Protein AF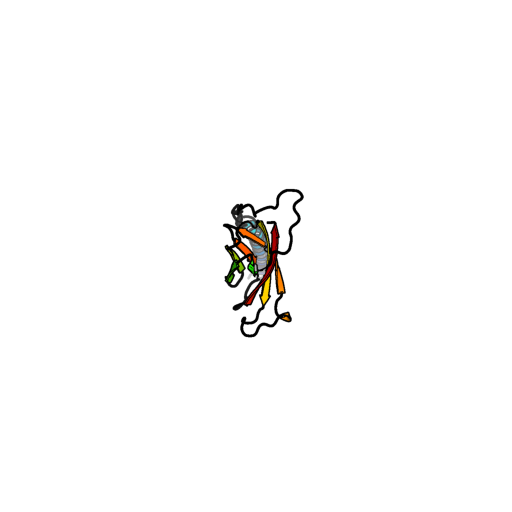-E3I605-F1 (afdb_monomer_lite)

Sequence (143 aa):
MSDSTSRKLAFLIAGLLVLGIWLKAQEQKKAHLAATPSAATISVSATQPQLAPGVKAVAIPVEKCALTLTNGGTYALAKPTACPGVTIASVKLGVSEKPCSESKESDFQSVSSSTYYKGEFGFFLGKSNPRRCLVVREILGAI

pLDDT: mean 74.61, std 18.99, range [38.81, 93.44]

Foldseek 3Di:
DDDPPVVVVVVVVVVVVVVVVVVVVVVVVVVVVPDPPPPVVPVLPPPQQDDDPPDFWDWDPCVQWDWDWDCPQQKIKTATPGNPPKRWPWWKKWKALDAPVPDDPVRTDIFIFPDDHPRIGMTGRHHGRPHIDIDTPTTITDD

Organism: Rhodomicrobium vannielii (strain ATCC 17100 / DSM 162 / LMG 4299 / NCIMB 10020 / ATH 3.1.1) (NCBI:txid648757)

Secondary structure (DSSP, 8-state):
--SSHHHHHHHHHHHHHHHHHHHHHHHHHHHTTS-------------PPPPPTTPPPEEEPGGG-EEEEEE-SSEEEEEEEE-TT-EEEEEEEEEESS-TTT--GGGEEEEE-SEEETTEEEEE--S---S-EEEEEEEEEE-

Structure (mmCIF, N/CA/C/O backbone):
data_AF-E3I605-F1
#
_entry.id   AF-E3I605-F1
#
loop_
_atom_site.group_PDB
_atom_site.id
_atom_site.type_symbol
_atom_site.label_atom_id
_atom_site.label_alt_id
_atom_site.label_comp_id
_atom_site.label_asym_id
_atom_site.label_entity_id
_atom_site.label_seq_id
_atom_site.pdbx_PDB_ins_code
_atom_site.Cartn_x
_atom_site.Cartn_y
_atom_site.Cartn_z
_atom_site.occupancy
_atom_site.B_iso_or_equiv
_atom_site.auth_seq_id
_atom_site.auth_comp_id
_atom_site.auth_asym_id
_atom_site.auth_atom_id
_atom_site.pdbx_PDB_model_num
ATOM 1 N N . MET A 1 1 ? 12.254 56.306 -66.293 1.00 41.72 1 MET A N 1
ATOM 2 C CA . MET A 1 1 ? 11.331 55.272 -65.776 1.00 41.72 1 MET A CA 1
ATOM 3 C C . MET A 1 1 ? 11.678 55.002 -64.317 1.00 41.72 1 MET A C 1
ATOM 5 O O . MET A 1 1 ? 12.853 54.949 -64.002 1.00 41.72 1 MET A O 1
ATOM 9 N N . SER A 1 2 ? 10.640 54.961 -63.476 1.00 50.00 2 SER A N 1
ATOM 10 C CA . SER A 1 2 ? 10.514 54.507 -62.078 1.00 50.00 2 SER A CA 1
ATOM 11 C C . SER A 1 2 ? 11.760 54.153 -61.253 1.00 50.00 2 SER A C 1
ATOM 13 O O . SER A 1 2 ? 12.268 53.051 -61.399 1.00 50.00 2 SER A O 1
ATOM 15 N N . ASP A 1 3 ? 12.121 54.981 -60.259 1.00 51.59 3 ASP A N 1
ATOM 16 C CA . ASP A 1 3 ? 13.058 54.548 -59.193 1.00 51.59 3 ASP A CA 1
ATOM 17 C C . ASP A 1 3 ? 12.689 54.986 -57.751 1.00 51.59 3 ASP A C 1
ATOM 19 O O . ASP A 1 3 ? 13.095 54.364 -56.775 1.00 51.59 3 ASP A O 1
ATOM 23 N N . SER A 1 4 ? 11.832 55.996 -57.554 1.00 53.22 4 SER A N 1
ATOM 24 C CA . SER A 1 4 ? 11.492 56.472 -56.192 1.00 53.22 4 SER A CA 1
ATOM 25 C C . SER A 1 4 ? 10.278 55.762 -55.563 1.00 53.22 4 SER A C 1
ATOM 27 O O . SER A 1 4 ? 10.220 55.542 -54.350 1.00 53.22 4 SER A O 1
ATOM 29 N N . THR A 1 5 ? 9.306 55.345 -56.380 1.00 52.28 5 THR A N 1
ATOM 30 C CA . THR A 1 5 ? 8.016 54.815 -55.899 1.00 52.28 5 THR A CA 1
ATOM 31 C C . THR A 1 5 ? 8.103 53.353 -55.444 1.00 52.28 5 THR A C 1
ATOM 33 O O . THR A 1 5 ? 7.447 52.967 -54.477 1.00 52.28 5 THR A O 1
ATOM 36 N N . SER A 1 6 ? 8.970 52.550 -56.070 1.00 52.31 6 SER A N 1
ATOM 37 C CA . SER A 1 6 ? 9.113 51.116 -55.768 1.00 52.31 6 SER A CA 1
ATOM 38 C C . SER A 1 6 ? 9.766 50.846 -54.410 1.00 52.31 6 SER A C 1
ATOM 40 O O . SER A 1 6 ? 9.400 49.889 -53.731 1.00 52.31 6 SER A O 1
ATOM 42 N N . ARG A 1 7 ? 10.688 51.711 -53.958 1.00 52.03 7 ARG A N 1
ATOM 43 C CA . ARG A 1 7 ? 11.333 51.555 -52.643 1.00 52.03 7 ARG A CA 1
ATOM 44 C C . ARG A 1 7 ? 10.367 51.844 -51.494 1.00 52.03 7 ARG A C 1
ATOM 46 O O . ARG A 1 7 ? 10.336 51.083 -50.535 1.00 52.03 7 ARG A O 1
ATOM 53 N N . LYS A 1 8 ? 9.524 52.879 -51.600 1.00 51.19 8 LYS A N 1
ATOM 54 C CA . LYS A 1 8 ? 8.541 53.218 -50.550 1.00 51.19 8 LYS A CA 1
ATOM 55 C C . LYS A 1 8 ? 7.450 52.154 -50.392 1.00 51.19 8 LYS A C 1
ATOM 57 O O . LYS A 1 8 ? 7.022 51.889 -49.271 1.00 51.19 8 LYS A O 1
ATOM 62 N N . LEU A 1 9 ? 7.050 51.508 -51.490 1.00 50.69 9 LEU A N 1
ATOM 63 C CA . LEU A 1 9 ? 6.067 50.425 -51.464 1.00 50.69 9 LEU A CA 1
ATOM 64 C C . LEU A 1 9 ? 6.620 49.169 -50.765 1.00 50.69 9 LEU A C 1
ATOM 66 O O . LEU A 1 9 ? 5.922 48.560 -49.960 1.00 50.69 9 LEU A O 1
ATOM 70 N N . ALA A 1 10 ? 7.895 48.834 -50.990 1.00 54.62 10 ALA A N 1
ATOM 71 C CA . ALA A 1 10 ? 8.545 47.693 -50.341 1.00 54.62 10 ALA A CA 1
ATOM 72 C C . ALA A 1 10 ? 8.648 47.853 -48.811 1.00 54.62 10 ALA A C 1
ATOM 74 O O . ALA A 1 10 ? 8.403 46.896 -48.077 1.00 54.62 10 ALA A O 1
ATOM 75 N N . PHE A 1 11 ? 8.933 49.064 -48.316 1.00 53.19 11 PHE A N 1
ATOM 76 C CA . PHE A 1 11 ? 8.969 49.335 -46.871 1.00 53.19 11 PHE A CA 1
ATOM 77 C C . PHE A 1 11 ? 7.579 49.287 -46.216 1.00 53.19 11 PHE A C 1
ATOM 79 O O . PHE A 1 11 ? 7.456 48.800 -45.093 1.00 53.19 11 PHE A O 1
ATOM 86 N N . LEU A 1 12 ? 6.525 49.721 -46.916 1.00 54.53 12 LEU A N 1
ATOM 87 C CA . LEU A 1 12 ? 5.145 49.616 -46.421 1.00 54.53 12 LEU A CA 1
ATOM 88 C C . LEU A 1 12 ? 4.664 48.158 -46.351 1.00 54.53 12 LEU A C 1
ATOM 90 O O . LEU A 1 12 ? 4.017 47.780 -45.376 1.00 54.53 12 LEU A O 1
ATOM 94 N N . ILE A 1 13 ? 5.031 47.323 -47.329 1.00 56.69 13 ILE A N 1
ATOM 95 C CA . ILE A 1 13 ? 4.693 45.889 -47.338 1.00 56.69 13 ILE A CA 1
ATOM 96 C C . ILE A 1 13 ? 5.463 45.139 -46.237 1.00 56.69 13 ILE A C 1
ATOM 98 O O . ILE A 1 13 ? 4.881 44.311 -45.534 1.00 56.69 13 ILE A O 1
ATOM 102 N N . ALA A 1 14 ? 6.741 45.469 -46.022 1.00 54.16 14 ALA A N 1
ATOM 103 C CA . ALA A 1 14 ? 7.534 44.894 -44.935 1.00 54.16 14 ALA A CA 1
ATOM 104 C C . ALA A 1 14 ? 6.992 45.286 -43.544 1.00 54.16 14 ALA A C 1
ATOM 106 O O . ALA A 1 14 ? 6.922 44.439 -42.655 1.00 54.16 14 ALA A O 1
ATOM 107 N N . GLY A 1 15 ? 6.536 46.533 -43.364 1.00 52.31 15 GLY A N 1
ATOM 108 C CA . GLY A 1 15 ? 5.900 46.983 -42.119 1.00 52.31 15 GLY A CA 1
ATOM 109 C C . GLY A 1 15 ? 4.563 46.288 -41.826 1.00 52.31 15 GLY A C 1
ATOM 110 O O . GLY A 1 15 ? 4.294 45.917 -40.683 1.00 52.31 15 GLY A O 1
ATOM 111 N N . LEU A 1 16 ? 3.752 46.038 -42.860 1.00 54.47 16 LEU A N 1
ATOM 112 C CA . LEU A 1 16 ? 2.479 45.314 -42.742 1.00 54.47 16 LEU A CA 1
ATOM 113 C C . LEU A 1 16 ? 2.668 43.825 -42.413 1.00 54.47 16 LEU A C 1
ATOM 115 O O . LEU A 1 16 ? 1.894 43.268 -41.632 1.00 54.47 16 LEU A O 1
ATOM 119 N N . LEU A 1 17 ? 3.722 43.192 -42.937 1.00 53.16 17 LEU A N 1
ATOM 120 C CA . LEU A 1 17 ? 4.060 41.804 -42.608 1.00 53.16 17 LEU A CA 1
ATOM 121 C C . LEU A 1 17 ? 4.486 41.647 -41.140 1.00 53.16 17 LEU A C 1
ATOM 123 O O . LEU A 1 17 ? 4.052 40.702 -40.485 1.00 53.16 17 LEU A O 1
ATOM 127 N N . VAL A 1 18 ? 5.256 42.588 -40.583 1.00 53.97 18 VAL A N 1
ATOM 128 C CA . VAL A 1 18 ? 5.689 42.523 -39.173 1.00 53.97 18 VAL A CA 1
ATOM 129 C C . VAL A 1 18 ? 4.519 42.743 -38.200 1.00 53.97 18 VAL A C 1
ATOM 131 O O . VAL A 1 18 ? 4.430 42.034 -37.194 1.00 53.97 18 VAL A O 1
ATOM 134 N N . LEU A 1 19 ? 3.572 43.640 -38.515 1.00 51.53 19 LEU A N 1
ATOM 135 C CA . LEU A 1 19 ? 2.359 43.824 -37.700 1.00 51.53 19 LEU A CA 1
ATOM 136 C C . LEU A 1 19 ? 1.424 42.600 -37.748 1.00 51.53 19 LEU A C 1
ATOM 138 O O . LEU A 1 19 ? 0.857 42.219 -36.722 1.00 51.53 19 LEU A O 1
ATOM 142 N N . GLY A 1 20 ? 1.286 41.949 -38.909 1.00 51.12 20 GLY A N 1
ATOM 143 C CA . GLY A 1 20 ? 0.437 40.762 -39.069 1.00 51.12 20 GLY A CA 1
ATOM 144 C C . GLY A 1 20 ? 0.917 39.543 -38.270 1.00 51.12 20 GLY A C 1
ATOM 145 O O . GLY A 1 20 ? 0.101 38.791 -37.731 1.00 51.12 20 GLY A O 1
ATOM 146 N N . ILE A 1 21 ? 2.237 39.370 -38.129 1.00 53.84 21 ILE A N 1
ATOM 147 C CA . ILE A 1 21 ? 2.829 38.271 -37.346 1.00 53.84 21 ILE A CA 1
ATOM 148 C C . ILE A 1 21 ? 2.621 38.504 -35.837 1.00 53.84 21 ILE A C 1
ATOM 150 O O . ILE A 1 21 ? 2.350 37.557 -35.096 1.00 53.84 21 ILE A O 1
ATOM 154 N N . TRP A 1 22 ? 2.663 39.761 -35.380 1.00 49.56 22 TRP A N 1
ATOM 155 C CA . TRP A 1 22 ? 2.395 40.106 -33.979 1.00 49.56 22 TRP A CA 1
ATOM 156 C C . TRP A 1 22 ? 0.918 39.942 -33.585 1.00 49.56 22 TRP A C 1
ATOM 158 O O . TRP A 1 22 ? 0.643 39.471 -32.478 1.00 49.56 22 TRP A O 1
ATOM 168 N N . LEU A 1 23 ? -0.037 40.242 -34.477 1.00 49.91 23 LEU A N 1
ATOM 169 C CA . LEU A 1 23 ? -1.462 40.012 -34.188 1.00 49.91 23 LEU A CA 1
ATOM 170 C C . LEU A 1 23 ? -1.821 38.518 -34.116 1.00 49.91 23 LEU A C 1
ATOM 172 O O . LEU A 1 23 ? -2.526 38.110 -33.191 1.00 49.91 23 LEU A O 1
ATOM 176 N N . LYS A 1 24 ? -1.278 37.672 -35.005 1.00 49.72 24 LYS A N 1
ATOM 177 C CA . LYS A 1 24 ? -1.509 36.214 -34.936 1.00 49.72 24 LYS A CA 1
ATOM 178 C C . LYS A 1 24 ? -0.936 35.569 -33.670 1.00 49.72 24 LYS A C 1
ATOM 180 O O . LYS A 1 24 ? -1.520 34.615 -33.157 1.00 49.72 24 LYS A O 1
ATOM 185 N N . ALA A 1 25 ? 0.164 36.096 -33.129 1.00 49.78 25 ALA A N 1
ATOM 186 C CA . ALA A 1 25 ? 0.742 35.606 -31.877 1.00 49.78 25 ALA A CA 1
ATOM 187 C C . ALA A 1 25 ? -0.115 35.954 -30.639 1.00 49.78 25 ALA A C 1
ATOM 189 O O . ALA A 1 25 ? -0.116 35.212 -29.654 1.00 49.78 25 ALA A O 1
ATOM 190 N N . GLN A 1 26 ? -0.872 37.056 -30.681 1.00 50.12 26 GLN A N 1
ATOM 191 C CA . GLN A 1 26 ? -1.780 37.459 -29.598 1.00 50.12 26 GLN A CA 1
ATOM 192 C C . GLN A 1 26 ? -3.100 36.669 -29.615 1.00 50.12 26 GLN A C 1
ATOM 194 O O . GLN A 1 26 ? -3.587 36.286 -28.549 1.00 50.12 26 GLN A O 1
ATOM 199 N N . GLU A 1 27 ? -3.645 36.331 -30.789 1.00 48.56 27 GLU A N 1
ATOM 200 C CA . GLU A 1 27 ? -4.848 35.485 -30.873 1.00 48.56 27 GLU A CA 1
ATOM 201 C C . GLU A 1 27 ? -4.590 34.038 -30.428 1.00 48.56 27 GLU A C 1
ATOM 203 O O . GLU A 1 27 ? -5.438 33.442 -29.760 1.00 48.56 27 GLU A O 1
ATOM 208 N N . GLN A 1 28 ? -3.394 33.489 -30.674 1.00 45.41 28 GLN A N 1
ATOM 209 C CA . GLN A 1 28 ? -3.038 32.170 -30.135 1.00 45.41 28 GLN A CA 1
ATOM 210 C C . GLN A 1 28 ? -2.859 32.166 -28.611 1.00 45.41 28 GLN A C 1
ATOM 212 O O . GLN A 1 28 ? -3.145 31.153 -27.972 1.00 45.41 28 GLN A O 1
ATOM 217 N N . LYS A 1 29 ? -2.473 33.294 -27.997 1.00 46.00 29 LYS A N 1
ATOM 218 C CA . LYS A 1 29 ? -2.459 33.416 -26.528 1.00 46.00 29 LYS A CA 1
ATOM 219 C C . LYS A 1 29 ? -3.860 33.538 -25.927 1.00 46.00 29 LYS A C 1
ATOM 221 O O . LYS A 1 29 ? -4.061 33.086 -24.803 1.00 46.00 29 LYS A O 1
ATOM 226 N N . LYS A 1 30 ? -4.837 34.084 -26.659 1.00 40.47 30 LYS A N 1
ATOM 227 C CA . LYS A 1 30 ? -6.234 34.167 -26.193 1.00 40.47 30 LYS A CA 1
ATOM 228 C C . LYS A 1 30 ? -7.020 32.865 -26.386 1.00 40.47 30 LYS A C 1
ATOM 230 O O . LYS A 1 30 ? -7.887 32.572 -25.570 1.00 40.47 30 LYS A O 1
ATOM 235 N N . ALA A 1 31 ? -6.672 32.043 -27.377 1.00 43.09 31 ALA A N 1
ATOM 236 C CA . ALA A 1 31 ? -7.267 30.714 -27.558 1.00 43.09 31 ALA A CA 1
ATOM 237 C C . ALA A 1 31 ? -6.759 29.663 -26.546 1.00 43.09 31 ALA A C 1
ATOM 239 O O . ALA A 1 31 ? -7.405 28.639 -26.350 1.00 43.09 31 ALA A O 1
ATOM 240 N N . HIS A 1 32 ? -5.644 29.922 -25.850 1.00 38.81 32 HIS A N 1
ATOM 241 C CA . HIS A 1 32 ? -5.126 29.033 -24.799 1.00 38.81 32 HIS A CA 1
ATOM 242 C C . HIS A 1 32 ? -5.751 29.263 -23.411 1.00 38.81 32 HIS A C 1
ATOM 244 O O . HIS A 1 32 ? -5.346 28.635 -22.437 1.00 38.81 32 HIS A O 1
ATOM 250 N N . LEU A 1 33 ? -6.747 30.150 -23.316 1.00 43.44 33 LEU A N 1
ATOM 251 C CA . LEU A 1 33 ? -7.560 30.357 -22.111 1.00 43.44 33 LEU A CA 1
ATOM 252 C C . LEU A 1 33 ? -8.971 29.761 -22.229 1.00 43.44 33 LEU A C 1
ATOM 254 O O . LEU A 1 33 ? -9.762 29.880 -21.300 1.00 43.44 33 LEU A O 1
ATOM 258 N N . ALA A 1 34 ? -9.280 29.080 -23.335 1.00 45.72 34 ALA A N 1
ATOM 259 C CA . ALA A 1 34 ? -10.577 28.451 -23.576 1.00 45.72 34 ALA A CA 1
ATOM 260 C C . ALA A 1 34 ? -10.419 26.964 -23.917 1.00 45.72 34 ALA A C 1
ATOM 262 O O . ALA A 1 34 ? -10.878 26.502 -24.952 1.00 45.72 34 ALA A O 1
ATOM 263 N N . ALA A 1 35 ? -9.703 26.245 -23.057 1.00 44.66 35 ALA A N 1
ATOM 264 C CA . ALA A 1 35 ? -9.833 24.811 -22.805 1.00 44.66 35 ALA A CA 1
ATOM 265 C C . ALA A 1 35 ? -8.685 24.408 -21.875 1.00 44.66 35 ALA A C 1
ATOM 267 O O . ALA A 1 35 ? -7.868 23.546 -22.193 1.00 44.66 35 ALA A O 1
ATOM 268 N N . THR A 1 36 ? -8.640 24.973 -20.663 1.00 39.97 36 THR A N 1
ATOM 269 C CA . THR A 1 36 ? -8.394 24.038 -19.568 1.00 39.97 36 THR A CA 1
ATOM 270 C C . THR A 1 36 ? -9.471 22.978 -19.767 1.00 39.97 36 THR A C 1
ATOM 272 O O . THR A 1 36 ? -10.651 23.349 -19.785 1.00 39.97 36 THR A O 1
ATOM 275 N N . PRO A 1 37 ? -9.147 21.687 -19.986 1.00 43.53 37 PRO A N 1
ATOM 276 C CA . PRO A 1 37 ? -10.126 20.699 -19.601 1.00 43.53 37 PRO A CA 1
ATOM 277 C C . PRO A 1 37 ? -10.469 21.132 -18.183 1.00 43.53 37 PRO A C 1
ATOM 279 O O . PRO A 1 37 ? -9.581 21.242 -17.332 1.00 43.53 37 PRO A O 1
ATOM 282 N N . SER A 1 38 ? -11.728 21.519 -17.959 1.00 40.41 38 SER A N 1
ATOM 283 C CA . SER A 1 38 ? -12.297 21.339 -16.645 1.00 40.41 38 SER A CA 1
ATOM 284 C C . SER A 1 38 ? -11.994 19.873 -16.425 1.00 40.41 38 SER A C 1
ATOM 286 O O . SER A 1 38 ? -12.592 19.014 -17.075 1.00 40.41 38 SER A O 1
ATOM 288 N N . ALA A 1 39 ? -10.885 19.603 -15.724 1.00 45.41 39 ALA A N 1
ATOM 289 C CA . ALA A 1 39 ? -10.609 18.302 -15.192 1.00 45.41 39 ALA A CA 1
ATOM 290 C C . ALA A 1 39 ? -11.892 18.109 -14.435 1.00 45.41 39 ALA A C 1
ATOM 292 O O . ALA A 1 39 ? -12.126 18.836 -13.469 1.00 45.41 39 ALA A O 1
ATOM 293 N N . ALA A 1 40 ? -12.801 17.317 -15.014 1.00 43.41 40 ALA A N 1
ATOM 294 C CA . ALA A 1 40 ? -14.002 16.934 -14.334 1.00 43.41 40 ALA A CA 1
ATOM 295 C C . ALA A 1 40 ? -13.424 16.481 -13.014 1.00 43.41 40 ALA A C 1
ATOM 297 O O . ALA A 1 40 ? -12.598 15.562 -12.994 1.00 43.41 40 ALA A O 1
ATOM 298 N N . THR A 1 41 ? -13.673 17.258 -11.962 1.00 44.97 41 THR A N 1
ATOM 299 C CA . THR A 1 41 ? -13.259 16.889 -10.630 1.00 44.97 41 THR A CA 1
ATOM 300 C C . THR A 1 41 ? -14.186 15.728 -10.383 1.00 44.97 41 THR A C 1
ATOM 302 O O . THR A 1 41 ? -15.300 15.906 -9.890 1.00 44.97 41 THR A O 1
ATOM 305 N N . ILE A 1 42 ? -13.801 14.558 -10.911 1.00 41.91 42 ILE A N 1
ATOM 306 C CA . ILE A 1 42 ? -14.449 13.297 -10.659 1.00 41.91 42 ILE A CA 1
ATOM 307 C C . ILE A 1 42 ? -14.411 13.313 -9.155 1.00 41.91 42 ILE A C 1
ATOM 309 O O . ILE A 1 42 ? -13.336 13.335 -8.555 1.00 41.91 42 ILE A O 1
ATOM 313 N N . SER A 1 43 ? -15.580 13.510 -8.562 1.00 42.84 43 SER A N 1
ATOM 314 C CA . SER A 1 43 ? -15.711 13.547 -7.127 1.00 42.84 43 SER A CA 1
ATOM 315 C C . SER A 1 43 ? -15.498 12.105 -6.718 1.00 42.84 43 SER A C 1
ATOM 317 O O . SER A 1 43 ? -16.431 11.315 -6.615 1.00 42.84 43 SER A O 1
ATOM 319 N N . VAL A 1 44 ? -14.225 11.734 -6.611 1.00 46.75 44 VAL A N 1
ATOM 320 C CA . VAL A 1 44 ? -13.751 10.470 -6.080 1.00 46.75 44 VAL A CA 1
ATOM 321 C C . VAL A 1 44 ? -13.935 10.599 -4.575 1.00 46.75 44 VAL A C 1
ATOM 323 O O . VAL A 1 44 ? -12.983 10.736 -3.819 1.00 46.75 44 VAL A O 1
ATOM 326 N N . SER A 1 45 ? -15.191 10.653 -4.140 1.00 46.06 45 SER A N 1
ATOM 327 C CA . SER A 1 45 ? -15.529 10.579 -2.731 1.00 46.06 45 SER A CA 1
ATOM 328 C C . SER A 1 45 ? -15.835 9.123 -2.430 1.00 46.06 45 SER A C 1
ATOM 330 O O . SER A 1 45 ? -16.980 8.676 -2.450 1.00 46.06 45 SER A O 1
ATOM 332 N N . ALA A 1 46 ? -14.774 8.348 -2.234 1.00 58.56 46 ALA A N 1
ATOM 333 C CA . ALA A 1 46 ? -14.859 7.212 -1.339 1.00 58.56 46 ALA A CA 1
ATOM 334 C C . ALA A 1 46 ? -14.252 7.702 -0.029 1.00 58.56 46 ALA A C 1
ATOM 336 O O . ALA A 1 46 ? -13.038 7.870 0.063 1.00 58.56 46 ALA A O 1
ATOM 337 N N . THR A 1 47 ? -15.095 8.008 0.956 1.00 67.69 47 THR A N 1
ATOM 338 C CA . THR A 1 47 ? -14.626 8.402 2.284 1.00 67.69 47 THR A CA 1
ATOM 339 C C . THR A 1 47 ? -13.706 7.309 2.808 1.00 67.69 47 THR A C 1
ATOM 341 O O . THR A 1 47 ? -14.121 6.162 2.983 1.00 67.69 47 THR A O 1
ATOM 344 N N . GLN A 1 48 ? -12.434 7.654 2.992 1.00 77.81 48 GLN A N 1
ATOM 345 C CA . GLN A 1 48 ? -11.476 6.766 3.628 1.00 77.81 48 GLN A CA 1
ATOM 346 C C . GLN A 1 48 ? -11.990 6.410 5.024 1.00 77.81 48 GLN A C 1
ATOM 348 O O . GLN A 1 48 ? -12.496 7.303 5.705 1.00 77.81 48 GLN A O 1
ATOM 353 N N . PRO A 1 49 ? -11.884 5.144 5.465 1.00 76.88 49 PRO A N 1
ATOM 354 C CA . PRO A 1 49 ? -12.216 4.777 6.828 1.00 76.88 49 PRO A CA 1
ATOM 355 C C . PRO A 1 49 ? -11.459 5.689 7.796 1.00 76.88 49 PRO A C 1
ATOM 357 O O . PRO A 1 49 ? -10.229 5.741 7.788 1.00 76.88 49 PRO A O 1
ATOM 360 N N . GLN A 1 50 ? -12.203 6.460 8.585 1.00 82.81 50 GLN A N 1
ATOM 361 C CA . GLN A 1 50 ? -11.639 7.331 9.607 1.00 82.81 50 GLN A CA 1
ATOM 362 C C . GLN A 1 50 ? -11.757 6.642 10.959 1.00 82.81 50 GLN A C 1
ATOM 364 O O . GLN A 1 50 ? -12.767 6.011 11.266 1.00 82.81 50 GLN A O 1
ATOM 369 N N . LEU A 1 51 ? -10.712 6.775 11.770 1.00 85.31 51 LEU A N 1
ATOM 370 C CA . LEU A 1 51 ? -10.757 6.343 13.159 1.00 85.31 51 LEU A CA 1
ATOM 371 C C . LEU A 1 51 ? -11.760 7.197 13.935 1.00 85.31 51 LEU A C 1
ATOM 373 O O . LEU A 1 51 ? -11.919 8.389 13.660 1.00 85.31 51 LEU A O 1
ATOM 377 N N . ALA A 1 52 ? -12.412 6.590 14.926 1.00 84.06 52 ALA A N 1
ATOM 378 C CA . ALA A 1 52 ? -13.275 7.329 15.834 1.00 84.06 52 ALA A CA 1
ATOM 379 C C . ALA A 1 52 ? -12.475 8.434 16.561 1.00 84.06 52 ALA A C 1
ATOM 381 O O . ALA A 1 52 ? -11.286 8.247 16.847 1.00 84.06 52 ALA A O 1
ATOM 382 N N . PRO A 1 53 ? -13.100 9.581 16.887 1.00 84.38 53 PRO A N 1
ATOM 383 C CA . PRO A 1 53 ? -12.432 10.653 17.618 1.00 84.38 53 PRO A CA 1
ATOM 384 C C . PRO A 1 53 ? -11.768 10.141 18.905 1.00 84.38 53 PRO A C 1
ATOM 386 O O . PRO A 1 53 ? -12.389 9.435 19.694 1.00 84.38 53 PRO A O 1
ATOM 389 N N . GLY A 1 54 ? -10.496 10.490 19.112 1.00 82.25 54 GLY A N 1
ATOM 390 C CA . GLY A 1 54 ? -9.715 10.073 20.284 1.00 82.25 54 GLY A CA 1
ATOM 391 C C . GLY A 1 54 ? -9.014 8.713 20.161 1.00 82.25 54 GLY A C 1
ATOM 392 O O . GLY A 1 54 ? -8.119 8.430 20.959 1.00 82.25 54 GLY A O 1
ATOM 393 N N . VAL A 1 55 ? -9.333 7.902 19.146 1.00 85.06 55 VAL A N 1
ATOM 394 C CA . VAL A 1 55 ? -8.616 6.650 18.864 1.00 85.06 55 VAL A CA 1
ATOM 395 C C . VAL A 1 55 ? -7.324 6.959 18.110 1.00 85.06 55 VAL A C 1
ATOM 397 O O . VAL A 1 55 ? -7.333 7.578 17.046 1.00 85.06 55 VAL A O 1
ATOM 400 N N . LYS A 1 56 ? -6.187 6.526 18.664 1.00 86.12 56 LYS A N 1
ATOM 401 C CA . LYS A 1 56 ? -4.878 6.671 18.016 1.00 86.12 56 LYS A CA 1
ATOM 402 C C . LYS A 1 56 ? -4.639 5.509 17.059 1.00 86.12 56 LYS A C 1
ATOM 404 O O . LYS A 1 56 ? -4.840 4.356 17.428 1.00 86.12 56 LYS A O 1
ATOM 409 N N . ALA A 1 57 ? -4.160 5.819 15.857 1.00 88.88 57 ALA A N 1
ATOM 410 C CA . ALA A 1 57 ? -3.675 4.799 14.941 1.00 88.88 57 ALA A CA 1
ATOM 411 C C . ALA A 1 57 ? -2.421 4.133 15.525 1.00 88.88 57 ALA A C 1
ATOM 413 O O . ALA A 1 57 ? -1.513 4.820 15.998 1.00 88.88 57 ALA A O 1
ATOM 414 N N . VAL A 1 58 ? -2.368 2.808 15.461 1.00 91.38 58 VAL A N 1
ATOM 415 C CA . VAL A 1 58 ? -1.214 1.995 15.847 1.00 91.38 58 VAL A CA 1
ATOM 416 C C . VAL A 1 58 ? -0.748 1.162 14.660 1.00 91.38 58 VAL A C 1
ATOM 418 O O . VAL A 1 58 ? -1.505 0.932 13.713 1.00 91.38 58 VAL A O 1
ATOM 421 N N . ALA A 1 59 ? 0.505 0.713 14.710 1.00 91.12 59 ALA A N 1
ATOM 422 C CA . ALA A 1 59 ? 1.024 -0.234 13.737 1.00 91.12 59 ALA A CA 1
ATOM 423 C C . ALA A 1 59 ? 0.249 -1.554 13.838 1.00 91.12 59 ALA A C 1
ATOM 425 O O . ALA A 1 59 ? 0.225 -2.202 14.887 1.00 91.12 59 ALA A O 1
ATOM 426 N N . ILE A 1 60 ? -0.395 -1.933 12.740 1.00 91.25 60 ILE A N 1
ATOM 427 C CA . ILE A 1 60 ? -1.068 -3.215 12.586 1.00 91.25 60 ILE A CA 1
ATOM 428 C C . ILE A 1 60 ? -0.042 -4.201 12.020 1.00 91.25 60 ILE A C 1
ATOM 430 O O . ILE A 1 60 ? 0.515 -3.938 10.950 1.00 91.25 60 ILE A O 1
ATOM 434 N N . PRO A 1 61 ? 0.217 -5.328 12.705 1.00 85.62 61 PRO A N 1
ATOM 435 C CA . PRO A 1 61 ? 1.091 -6.366 12.180 1.00 85.62 61 PRO A CA 1
ATOM 436 C C . PRO A 1 61 ? 0.587 -6.870 10.829 1.00 85.62 61 PRO A C 1
ATOM 438 O O . PRO A 1 61 ? -0.612 -7.104 10.653 1.00 85.62 61 PRO A O 1
ATOM 441 N N . VAL A 1 62 ? 1.500 -7.054 9.877 1.00 78.88 62 VAL A N 1
ATOM 442 C CA . VAL A 1 62 ? 1.153 -7.480 8.514 1.00 78.88 62 VAL A CA 1
ATOM 443 C C . VAL A 1 62 ? 0.522 -8.875 8.492 1.00 78.88 62 VAL A C 1
ATOM 445 O O . VAL A 1 62 ? -0.320 -9.142 7.642 1.00 78.88 62 VAL A O 1
ATOM 448 N N . GLU A 1 63 ? 0.814 -9.742 9.467 1.00 82.50 63 GLU A N 1
ATOM 449 C CA . GLU A 1 63 ? 0.132 -11.035 9.610 1.00 82.50 63 GLU A CA 1
ATOM 450 C C . GLU A 1 63 ? -1.357 -10.921 9.987 1.00 82.50 63 GLU A C 1
ATOM 452 O O . GLU A 1 63 ? -2.120 -11.854 9.743 1.00 82.50 63 GLU A O 1
ATOM 457 N N . LYS A 1 64 ? -1.796 -9.785 10.551 1.00 83.06 64 LYS A N 1
ATOM 458 C CA . LYS A 1 64 ? -3.211 -9.532 10.884 1.00 83.06 64 LYS A CA 1
ATOM 459 C C . LYS A 1 64 ? -3.999 -8.912 9.731 1.00 83.06 64 LYS A C 1
ATOM 461 O O . LYS A 1 64 ? -5.227 -8.867 9.799 1.00 83.06 64 LYS A O 1
ATOM 466 N N . CYS A 1 65 ? -3.306 -8.412 8.710 1.00 88.94 65 CYS A N 1
ATOM 467 C CA . CYS A 1 65 ? -3.908 -7.704 7.591 1.00 88.94 65 CYS A CA 1
ATOM 468 C C . CYS A 1 65 ? -3.258 -8.117 6.264 1.00 88.94 65 CYS A C 1
ATOM 470 O O . CYS A 1 65 ? -2.157 -7.679 5.934 1.00 88.94 65 CYS A O 1
ATOM 472 N N . ALA A 1 66 ? -3.966 -8.902 5.457 1.00 89.25 66 ALA A N 1
ATOM 473 C CA . ALA A 1 66 ? -3.536 -9.222 4.104 1.00 89.25 66 ALA A CA 1
ATOM 474 C C . ALA A 1 66 ? -3.951 -8.110 3.129 1.00 89.25 66 ALA A C 1
ATOM 476 O O . ALA A 1 66 ? -5.125 -7.728 3.055 1.00 89.25 66 ALA A O 1
ATOM 477 N N . LEU A 1 67 ? -2.981 -7.615 2.358 1.00 91.25 67 LEU A N 1
ATOM 478 C CA . LEU A 1 67 ? -3.175 -6.649 1.280 1.00 91.25 67 LEU A CA 1
ATOM 479 C C . LEU A 1 67 ? -2.738 -7.281 -0.047 1.00 91.25 67 LEU A C 1
ATOM 481 O O . LEU A 1 67 ? -1.615 -7.769 -0.169 1.00 91.25 67 LEU A O 1
ATOM 485 N N . THR A 1 68 ? -3.588 -7.225 -1.067 1.00 93.44 68 THR A N 1
ATOM 486 C CA . THR A 1 68 ? -3.185 -7.511 -2.447 1.00 93.44 68 THR A CA 1
ATOM 487 C C . THR A 1 68 ? -2.627 -6.243 -3.076 1.00 93.44 68 THR A C 1
ATOM 489 O O . THR A 1 68 ? -3.293 -5.207 -3.094 1.00 93.44 68 THR A O 1
ATOM 492 N N . LEU A 1 69 ? -1.407 -6.332 -3.607 1.00 92.69 69 LEU A N 1
ATOM 493 C CA . LEU A 1 69 ? -0.733 -5.227 -4.281 1.00 92.69 69 LEU A CA 1
ATOM 494 C C . LEU A 1 69 ? -0.846 -5.387 -5.797 1.00 92.69 69 LEU A C 1
ATOM 496 O O . LEU A 1 69 ? -0.481 -6.424 -6.347 1.00 92.69 69 LEU A O 1
ATOM 500 N N . THR A 1 70 ? -1.320 -4.346 -6.474 1.00 90.94 70 THR A N 1
ATOM 501 C CA . THR A 1 70 ? -1.377 -4.273 -7.939 1.00 90.94 70 THR A CA 1
ATOM 502 C C . THR A 1 70 ? -0.443 -3.173 -8.422 1.00 90.94 70 THR A C 1
ATOM 504 O O . THR A 1 70 ? -0.513 -2.048 -7.931 1.00 90.94 70 THR A O 1
ATOM 507 N N . ASN A 1 71 ? 0.420 -3.478 -9.394 1.00 88.44 71 ASN A N 1
ATOM 508 C CA . ASN A 1 71 ? 1.307 -2.503 -10.027 1.00 88.44 71 ASN A CA 1
ATOM 509 C C . ASN A 1 71 ? 0.753 -2.115 -11.409 1.00 88.44 71 ASN A C 1
ATOM 511 O O . ASN A 1 71 ? 0.715 -2.942 -12.317 1.00 88.44 71 ASN A O 1
ATOM 515 N N . GLY A 1 72 ? 0.334 -0.858 -11.559 1.00 85.12 72 GLY A N 1
ATOM 516 C CA . GLY A 1 72 ? -0.173 -0.272 -12.804 1.00 85.12 72 GLY A CA 1
ATOM 517 C C . GLY A 1 72 ? 0.885 0.491 -13.612 1.00 85.12 72 GLY A C 1
ATOM 518 O O . GLY A 1 72 ? 0.542 1.283 -14.488 1.00 85.12 72 GLY A O 1
ATOM 519 N N . GLY A 1 73 ? 2.170 0.318 -13.297 1.00 84.62 73 GLY A N 1
ATOM 520 C CA . GLY A 1 73 ? 3.292 1.048 -13.884 1.00 84.62 73 GLY A CA 1
ATOM 521 C C . GLY A 1 73 ? 3.508 2.397 -13.202 1.00 84.62 73 GLY A C 1
ATOM 522 O O . GLY A 1 73 ? 4.434 2.553 -12.411 1.00 84.62 73 GLY A O 1
ATOM 523 N N . THR A 1 74 ? 2.651 3.380 -13.482 1.00 86.50 74 THR A N 1
ATOM 524 C CA . THR A 1 74 ? 2.769 4.736 -12.904 1.00 86.50 74 THR A CA 1
ATOM 525 C C . THR A 1 74 ? 2.078 4.895 -11.552 1.00 86.50 74 THR A C 1
ATOM 527 O O . THR A 1 74 ? 2.258 5.905 -10.868 1.00 86.50 74 THR A O 1
ATOM 530 N N . TYR A 1 75 ? 1.295 3.896 -11.156 1.00 87.88 75 TYR A N 1
ATOM 531 C CA . TYR A 1 75 ? 0.588 3.838 -9.888 1.00 87.88 75 TYR A CA 1
ATOM 532 C C . TYR A 1 75 ? 0.641 2.425 -9.304 1.00 87.88 75 TYR A C 1
ATOM 534 O O . TYR A 1 75 ? 0.871 1.447 -10.020 1.00 87.88 75 TYR A O 1
ATOM 542 N N . ALA A 1 76 ? 0.390 2.323 -8.005 1.00 90.94 76 ALA A N 1
ATOM 543 C CA . ALA A 1 76 ? 0.112 1.069 -7.324 1.00 90.94 76 ALA A CA 1
ATOM 544 C C . ALA A 1 76 ? -1.207 1.157 -6.561 1.00 90.94 76 ALA A C 1
ATOM 546 O O . ALA A 1 76 ? -1.620 2.237 -6.137 1.00 90.94 76 ALA A O 1
ATOM 547 N N . LEU A 1 77 ? -1.849 0.008 -6.384 1.00 92.56 77 LEU A N 1
ATOM 548 C CA . LEU A 1 77 ? -3.059 -0.146 -5.586 1.00 92.56 77 LEU A CA 1
ATOM 549 C C . LEU A 1 77 ? -2.787 -1.184 -4.501 1.00 92.56 77 LEU A C 1
ATOM 551 O O . LEU A 1 77 ? -2.258 -2.256 -4.797 1.00 92.56 77 LEU A O 1
ATOM 555 N N . ALA A 1 78 ? -3.147 -0.872 -3.262 1.00 93.38 78 ALA A N 1
ATOM 556 C CA . ALA A 1 78 ? -3.176 -1.827 -2.165 1.00 93.38 78 ALA A CA 1
ATOM 557 C C . ALA A 1 78 ? -4.627 -2.053 -1.743 1.00 93.38 78 ALA A C 1
ATOM 559 O O . ALA A 1 78 ? -5.289 -1.140 -1.243 1.00 93.38 78 ALA A O 1
ATOM 560 N N . LYS A 1 79 ? -5.115 -3.274 -1.951 1.00 93.00 79 LYS A N 1
ATOM 561 C CA . LYS A 1 79 ? -6.472 -3.684 -1.600 1.00 93.00 79 LYS A CA 1
ATOM 562 C C . LYS A 1 79 ? -6.443 -4.600 -0.379 1.00 93.00 79 LYS A C 1
ATOM 564 O O . LYS A 1 79 ? -5.853 -5.676 -0.473 1.00 93.00 79 LYS A O 1
ATOM 569 N N . PRO A 1 80 ? -7.090 -4.241 0.737 1.00 90.31 80 PRO A N 1
ATOM 570 C CA . PRO A 1 80 ? -7.281 -5.157 1.852 1.00 90.31 80 PRO A CA 1
ATOM 571 C C . PRO A 1 80 ? -8.126 -6.354 1.423 1.00 90.31 80 PRO A C 1
ATOM 573 O O . PRO A 1 80 ? -9.230 -6.188 0.906 1.00 90.31 80 PRO A O 1
ATOM 576 N N . THR A 1 81 ? -7.601 -7.560 1.622 1.00 89.31 81 THR A N 1
ATOM 577 C CA . THR A 1 81 ? -8.297 -8.819 1.318 1.00 89.31 81 THR A CA 1
ATOM 578 C C . THR A 1 81 ? -8.701 -9.578 2.572 1.00 89.31 81 THR A C 1
ATOM 580 O O . THR A 1 81 ? -9.743 -10.228 2.566 1.00 89.31 81 THR A O 1
ATOM 583 N N . ALA A 1 82 ? -7.940 -9.453 3.661 1.00 86.06 82 ALA A N 1
ATOM 584 C CA . ALA A 1 82 ? -8.308 -9.998 4.964 1.00 86.06 82 ALA A CA 1
ATOM 585 C C . ALA A 1 82 ? -7.790 -9.091 6.083 1.00 86.06 82 ALA A C 1
ATOM 587 O O . ALA A 1 82 ? -6.603 -9.104 6.378 1.00 86.06 82 ALA A O 1
ATOM 588 N N . CYS A 1 83 ? -8.683 -8.307 6.688 1.00 87.88 83 CYS A N 1
ATOM 589 C CA . CYS A 1 83 ? -8.386 -7.369 7.778 1.00 87.88 83 CYS A CA 1
ATOM 590 C C . CYS A 1 83 ? -9.576 -7.273 8.759 1.00 87.88 83 CYS A C 1
ATOM 592 O O . CYS A 1 83 ? -10.158 -6.198 8.926 1.00 87.88 83 CYS A O 1
ATOM 594 N N . PRO A 1 84 ? -10.041 -8.398 9.333 1.00 83.88 84 PRO A N 1
ATOM 595 C CA . PRO A 1 84 ? -11.269 -8.421 10.121 1.00 83.88 84 PRO A CA 1
ATOM 596 C C . PRO A 1 84 ? -11.122 -7.599 11.405 1.00 83.88 84 PRO A C 1
ATOM 598 O O . PRO A 1 84 ? -10.143 -7.739 12.133 1.00 83.88 84 PRO A O 1
ATOM 601 N N . GLY A 1 85 ? -12.113 -6.748 11.680 1.00 84.50 85 GLY A N 1
ATOM 602 C CA . GLY A 1 85 ? -12.138 -5.916 12.885 1.00 84.50 85 GLY A CA 1
ATOM 603 C C . GLY A 1 85 ? -11.063 -4.830 12.928 1.00 84.50 85 GLY A C 1
ATOM 604 O O . GLY A 1 85 ? -10.865 -4.252 13.980 1.00 84.50 85 GLY A O 1
ATOM 605 N N . VAL A 1 86 ? -10.366 -4.549 11.820 1.00 88.75 86 VAL A N 1
ATOM 606 C CA . VAL A 1 86 ? -9.359 -3.483 11.752 1.00 88.75 86 VAL A CA 1
ATOM 607 C C . VAL A 1 86 ? -9.851 -2.367 10.845 1.00 88.75 86 VAL A C 1
ATOM 609 O O . VAL A 1 86 ? -10.107 -2.571 9.658 1.00 88.75 86 VAL A O 1
ATOM 612 N N . THR A 1 87 ? -9.903 -1.153 11.382 1.00 90.00 87 THR A N 1
ATOM 613 C CA . THR A 1 87 ? -10.068 0.059 10.579 1.00 90.00 87 THR A CA 1
ATOM 614 C C . THR A 1 87 ? -8.694 0.550 10.146 1.00 90.00 87 THR A C 1
ATOM 616 O O . THR A 1 87 ? -7.924 1.064 10.958 1.00 90.00 87 THR A O 1
ATOM 619 N N . ILE A 1 88 ? -8.369 0.385 8.862 1.00 90.44 88 ILE A N 1
ATOM 620 C CA . ILE A 1 88 ? -7.096 0.853 8.306 1.00 90.44 88 ILE A CA 1
ATOM 621 C C . ILE A 1 88 ? -7.167 2.3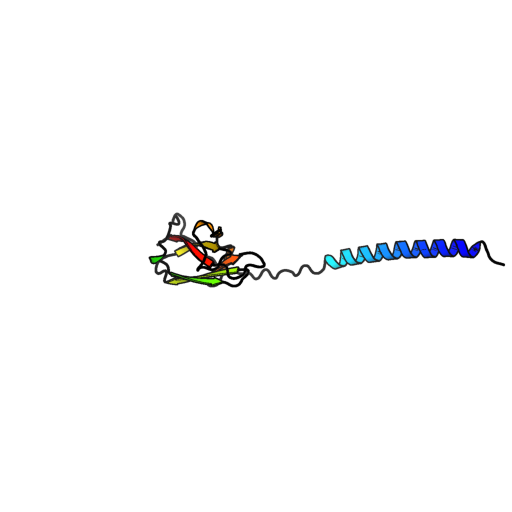64 8.096 1.00 90.44 88 ILE A C 1
ATOM 623 O O . ILE A 1 88 ? -7.938 2.855 7.273 1.00 90.44 88 ILE A O 1
ATOM 627 N N . ALA A 1 89 ? -6.319 3.089 8.817 1.00 89.62 89 ALA A N 1
ATOM 628 C CA . ALA A 1 89 ? -6.183 4.532 8.720 1.00 89.62 89 ALA A CA 1
ATOM 629 C C . ALA A 1 89 ? -5.210 4.945 7.612 1.00 89.62 89 ALA A C 1
ATOM 631 O O . ALA A 1 89 ? -5.431 5.966 6.977 1.00 89.62 89 ALA A O 1
ATOM 632 N N . SER A 1 90 ? -4.132 4.196 7.366 1.00 90.00 90 SER A N 1
ATOM 633 C CA . SER A 1 90 ? -3.235 4.435 6.227 1.00 90.00 90 SER A CA 1
ATOM 634 C C . SER A 1 90 ? -2.350 3.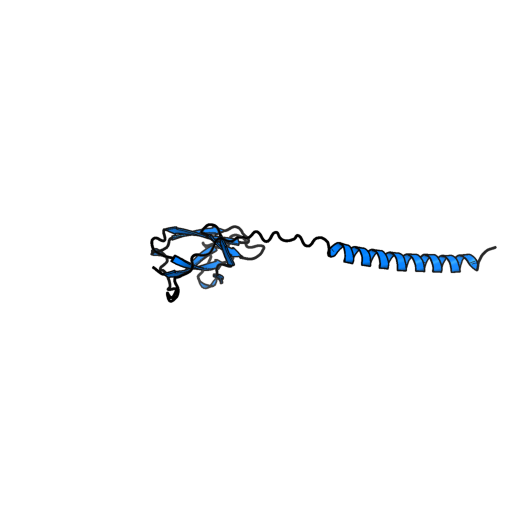224 5.940 1.00 90.00 90 SER A C 1
ATOM 636 O O . SER A 1 90 ? -2.160 2.360 6.797 1.00 90.00 90 SER A O 1
ATOM 638 N N . VAL A 1 91 ? -1.782 3.185 4.736 1.00 92.38 91 VAL A N 1
ATOM 639 C CA . VAL A 1 91 ? -0.801 2.180 4.318 1.00 92.38 91 VAL A CA 1
ATOM 640 C C . VAL A 1 91 ? 0.421 2.898 3.755 1.00 92.38 91 VAL A C 1
ATOM 642 O O . VAL A 1 91 ? 0.282 3.849 2.977 1.00 92.38 91 VAL A O 1
ATOM 645 N N . LYS A 1 92 ? 1.614 2.427 4.121 1.00 92.94 92 LYS A N 1
ATOM 646 C CA . LYS A 1 92 ? 2.872 2.790 3.463 1.00 92.94 92 LYS A CA 1
ATOM 647 C C . LYS A 1 92 ? 3.391 1.607 2.666 1.00 92.94 92 LYS A C 1
ATOM 649 O O . LYS A 1 92 ? 3.538 0.500 3.193 1.00 92.94 92 LYS A O 1
ATOM 654 N N . LEU A 1 93 ? 3.711 1.862 1.406 1.00 92.19 93 LEU A N 1
ATOM 655 C CA . LEU A 1 93 ? 4.370 0.898 0.539 1.00 92.19 93 LEU A CA 1
ATOM 656 C C . LEU A 1 93 ? 5.850 1.228 0.421 1.00 92.19 93 LEU A C 1
ATOM 658 O O . LEU A 1 93 ? 6.227 2.386 0.278 1.00 92.19 93 LEU A O 1
ATOM 662 N N . GLY A 1 94 ? 6.680 0.196 0.449 1.00 92.19 94 GLY A N 1
ATOM 663 C CA . GLY A 1 94 ? 8.039 0.255 -0.056 1.00 92.19 94 GLY A CA 1
ATOM 664 C C . GLY A 1 94 ? 8.007 -0.018 -1.551 1.00 92.19 94 GLY A C 1
ATOM 665 O O . GLY A 1 94 ? 7.409 -1.001 -1.989 1.00 92.19 94 GLY A O 1
ATOM 666 N N . VAL A 1 95 ? 8.657 0.840 -2.328 1.00 91.44 95 VAL A N 1
ATOM 667 C CA . VAL A 1 95 ? 8.730 0.735 -3.785 1.00 91.44 95 VAL A CA 1
ATOM 668 C C . VAL A 1 95 ? 10.192 0.722 -4.194 1.00 91.44 95 VAL A C 1
ATOM 670 O O . VAL A 1 95 ? 10.939 1.627 -3.833 1.00 91.44 95 VAL A O 1
ATOM 673 N N . SER A 1 96 ? 10.601 -0.298 -4.941 1.00 89.69 96 SER A N 1
ATOM 674 C CA . SER A 1 96 ? 11.955 -0.401 -5.487 1.00 89.69 96 SER A CA 1
ATOM 675 C C . SER A 1 96 ? 11.919 -0.341 -7.003 1.00 89.69 96 SER A C 1
ATOM 677 O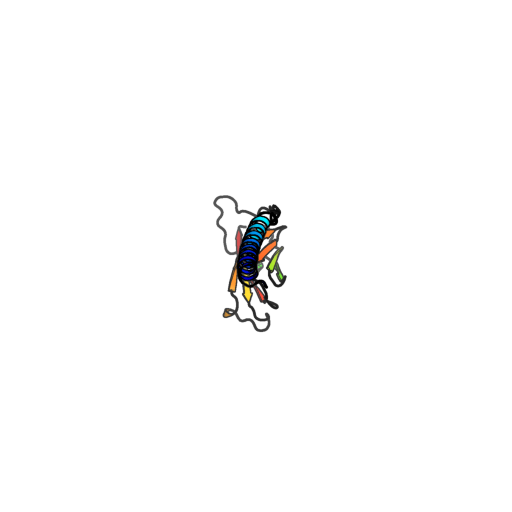 O . SER A 1 96 ? 11.045 -0.937 -7.616 1.00 89.69 96 SER A O 1
ATOM 679 N N . GLU A 1 97 ? 12.879 0.340 -7.626 1.00 86.50 97 GLU A N 1
ATOM 680 C CA . GLU A 1 97 ? 13.016 0.337 -9.090 1.00 86.50 97 GLU A CA 1
ATOM 681 C C . GLU A 1 97 ? 13.540 -0.997 -9.639 1.00 86.50 97 GLU A C 1
ATOM 683 O O . GLU A 1 97 ? 13.475 -1.236 -10.843 1.00 86.50 97 GLU A O 1
ATOM 688 N N . LYS A 1 98 ? 14.049 -1.863 -8.757 1.00 88.31 98 LYS A N 1
ATOM 689 C CA . LYS A 1 98 ? 14.563 -3.187 -9.098 1.00 88.31 98 LYS A CA 1
ATOM 690 C C . LYS A 1 98 ? 13.449 -4.249 -9.052 1.00 88.31 98 LYS A C 1
ATOM 692 O O . LYS A 1 98 ? 12.455 -4.074 -8.334 1.00 88.31 98 LYS A O 1
ATOM 697 N N . PRO A 1 99 ? 13.612 -5.373 -9.775 1.00 88.31 99 PRO A N 1
ATOM 698 C CA . PRO A 1 99 ? 12.757 -6.546 -9.615 1.00 88.31 99 PRO A CA 1
ATOM 699 C C . PRO A 1 99 ? 12.816 -7.098 -8.185 1.00 88.31 99 PRO A C 1
ATOM 701 O O . PRO A 1 99 ? 13.877 -7.084 -7.567 1.00 88.31 99 PRO A O 1
ATOM 704 N N . CYS A 1 100 ? 11.719 -7.679 -7.681 1.00 88.62 100 CYS A N 1
ATOM 705 C CA . CYS A 1 100 ? 11.677 -8.216 -6.311 1.00 88.62 100 CYS A CA 1
ATOM 706 C C . CYS A 1 100 ? 12.740 -9.284 -6.015 1.00 88.62 100 CYS A C 1
ATOM 708 O O . CYS A 1 100 ? 13.142 -9.432 -4.868 1.00 88.62 100 CYS A O 1
ATOM 710 N N . SER A 1 101 ? 13.202 -10.017 -7.031 1.00 90.44 101 SER A N 1
ATOM 711 C CA . SER A 1 101 ? 14.285 -11.000 -6.907 1.00 90.44 101 SER A CA 1
ATOM 712 C C . SER A 1 101 ? 15.659 -10.374 -6.647 1.00 90.44 101 SER A C 1
ATOM 714 O O . SER A 1 101 ? 16.567 -11.069 -6.203 1.00 90.44 101 SER A O 1
ATOM 716 N N . GLU A 1 102 ? 15.824 -9.085 -6.942 1.00 90.69 102 GLU A N 1
ATOM 717 C CA . GLU A 1 102 ? 17.096 -8.355 -6.870 1.00 90.69 102 GLU A CA 1
ATOM 718 C C . GLU A 1 102 ? 17.064 -7.199 -5.859 1.00 90.69 102 GLU A C 1
ATOM 720 O O . GLU A 1 102 ? 18.117 -6.687 -5.471 1.00 90.69 102 GLU A O 1
ATOM 725 N N . SER A 1 103 ? 15.870 -6.776 -5.434 1.00 90.75 103 SER A N 1
ATOM 726 C CA . SER A 1 103 ? 15.680 -5.725 -4.438 1.00 90.75 103 SER A CA 1
ATOM 727 C C . SER A 1 103 ? 16.195 -6.145 -3.063 1.00 90.75 103 SER A C 1
ATOM 729 O O . SER A 1 103 ? 15.881 -7.219 -2.551 1.00 90.75 103 SER A O 1
ATOM 731 N N . LYS A 1 104 ? 16.929 -5.239 -2.422 1.00 93.25 104 LYS A N 1
ATOM 732 C CA . LYS A 1 104 ? 17.305 -5.311 -1.008 1.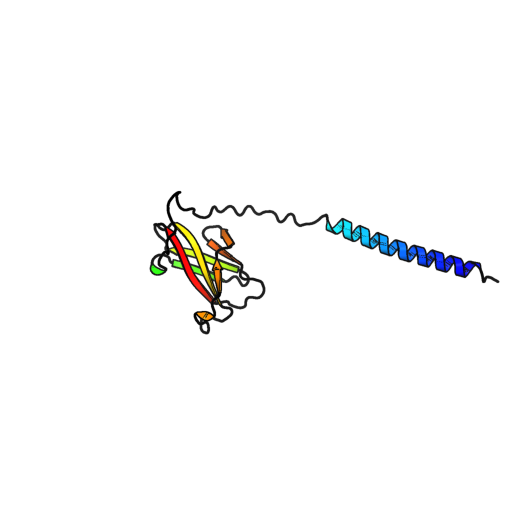00 93.25 104 LYS A CA 1
ATOM 733 C C . LYS A 1 104 ? 16.583 -4.228 -0.224 1.00 93.25 104 LYS A C 1
ATOM 735 O O . LYS A 1 104 ? 16.028 -3.295 -0.792 1.00 93.25 104 LYS A O 1
ATOM 740 N N . GLU A 1 105 ? 16.643 -4.320 1.098 1.00 90.31 105 GLU A N 1
ATOM 741 C CA . GLU A 1 105 ? 15.932 -3.411 1.999 1.00 90.31 105 GLU A CA 1
ATOM 742 C C . GLU A 1 105 ? 16.205 -1.923 1.719 1.00 90.31 105 GLU A C 1
ATOM 744 O O . GLU A 1 105 ? 15.276 -1.116 1.685 1.00 90.31 105 GLU A O 1
ATOM 749 N N . SER A 1 106 ? 17.462 -1.580 1.428 1.00 91.62 106 SER A N 1
ATOM 750 C CA . SER A 1 106 ? 17.909 -0.223 1.093 1.00 91.62 106 SER A CA 1
ATOM 751 C C . SER A 1 106 ? 17.409 0.294 -0.256 1.00 91.62 106 SER A C 1
ATOM 753 O O . SER A 1 106 ? 17.466 1.494 -0.502 1.00 91.62 106 SER A O 1
ATOM 755 N N . ASP A 1 107 ? 16.955 -0.591 -1.146 1.00 89.44 107 ASP A N 1
ATOM 756 C CA . ASP A 1 107 ? 16.484 -0.222 -2.484 1.00 89.44 107 ASP A CA 1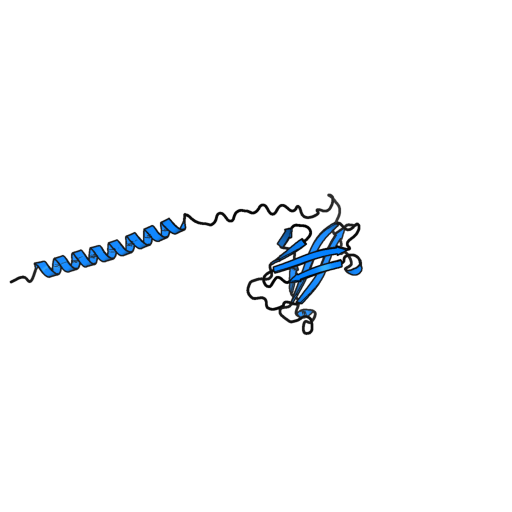
ATOM 757 C C . ASP A 1 107 ? 15.023 0.248 -2.486 1.00 89.44 107 ASP A C 1
ATOM 759 O O . ASP A 1 107 ? 14.500 0.608 -3.543 1.00 89.44 107 ASP A O 1
ATOM 763 N N . PHE A 1 108 ? 14.339 0.189 -1.341 1.00 90.69 108 PHE A N 1
ATOM 764 C CA . PHE A 1 108 ? 12.936 0.563 -1.227 1.00 90.69 108 PHE A CA 1
ATOM 765 C C . PHE A 1 108 ? 12.780 1.990 -0.713 1.00 90.69 108 PHE A C 1
ATOM 767 O O . PHE A 1 108 ? 13.144 2.312 0.417 1.00 90.69 108 PHE A O 1
ATOM 774 N N . GLN A 1 109 ? 12.116 2.813 -1.515 1.00 90.31 109 GLN A N 1
ATOM 775 C CA . GLN A 1 109 ? 11.599 4.102 -1.092 1.00 90.31 109 GLN A CA 1
ATOM 776 C C . GLN A 1 109 ? 10.194 3.933 -0.510 1.00 90.31 109 GLN A C 1
ATOM 778 O O . GLN A 1 109 ? 9.334 3.293 -1.114 1.00 90.31 109 GLN A O 1
ATOM 783 N N . SER A 1 110 ? 9.941 4.534 0.651 1.00 90.75 110 SER A N 1
ATOM 784 C CA . SER A 1 110 ? 8.611 4.532 1.260 1.00 90.75 110 SER A CA 1
ATOM 785 C C . SER A 1 110 ? 7.707 5.586 0.624 1.00 90.75 110 SER A C 1
ATOM 787 O O . SER A 1 110 ? 8.069 6.761 0.551 1.00 90.75 110 SER A O 1
ATOM 789 N N . VAL A 1 111 ? 6.505 5.178 0.229 1.00 89.81 111 VAL A N 1
ATOM 790 C CA . VAL A 1 111 ? 5.436 6.051 -0.263 1.00 89.81 111 VAL A CA 1
ATOM 791 C C . VAL A 1 111 ? 4.155 5.808 0.528 1.00 89.81 111 VAL A C 1
ATOM 793 O O . VAL A 1 111 ? 3.800 4.671 0.839 1.00 89.81 111 VAL A O 1
ATOM 796 N N . SER A 1 112 ? 3.455 6.888 0.859 1.00 89.31 112 SER A N 1
ATOM 797 C CA . SER A 1 112 ? 2.154 6.846 1.533 1.00 89.31 112 SER A CA 1
ATOM 798 C C . SER A 1 112 ? 1.023 6.967 0.515 1.00 89.31 112 SER A C 1
ATOM 800 O O . SER A 1 112 ? 1.217 7.518 -0.571 1.00 89.31 112 SER A O 1
ATOM 802 N N . SER A 1 113 ? -0.161 6.461 0.861 1.00 84.06 113 SER A N 1
ATOM 803 C CA . SER A 1 113 ? -1.325 6.506 -0.028 1.00 84.06 113 SER A CA 1
ATOM 804 C C . SER A 1 113 ? -1.692 7.947 -0.389 1.00 84.06 113 SER A C 1
ATOM 806 O O . SER A 1 113 ? -1.845 8.785 0.500 1.00 84.06 113 SER A O 1
ATOM 808 N N . SER A 1 114 ? -1.876 8.222 -1.679 1.00 82.69 114 SER A N 1
ATOM 809 C CA . SER A 1 114 ? -2.276 9.532 -2.211 1.00 82.69 114 SER A CA 1
ATOM 810 C C . SER A 1 114 ? -3.776 9.630 -2.497 1.00 82.69 114 SER A C 1
ATOM 812 O O . SER A 1 114 ? -4.304 10.712 -2.737 1.00 82.69 114 SER A O 1
ATOM 814 N N . THR A 1 115 ? -4.472 8.498 -2.544 1.00 88.06 115 THR A N 1
ATOM 815 C CA . THR A 1 115 ? -5.909 8.422 -2.816 1.00 88.06 115 THR A CA 1
ATOM 816 C C . THR A 1 115 ? -6.479 7.178 -2.158 1.00 88.06 115 THR A C 1
ATOM 818 O O . THR A 1 115 ? -5.798 6.160 -2.068 1.00 88.06 115 THR A O 1
ATOM 821 N N . TYR A 1 116 ? -7.737 7.250 -1.735 1.00 88.12 116 TYR A N 1
ATOM 822 C CA . TYR A 1 116 ? -8.511 6.084 -1.340 1.00 88.12 116 TYR A CA 1
ATOM 823 C C . TYR A 1 116 ? -9.761 5.988 -2.212 1.00 88.12 116 TYR A C 1
ATOM 825 O O . TYR A 1 116 ? -10.516 6.953 -2.330 1.00 88.12 116 TYR A O 1
ATOM 833 N N . TYR A 1 117 ? -9.968 4.842 -2.859 1.00 84.69 117 TYR A N 1
ATOM 834 C CA . TYR A 1 117 ? -11.104 4.640 -3.753 1.00 84.69 117 TYR A CA 1
ATOM 835 C C . TYR A 1 117 ? -11.565 3.188 -3.774 1.00 84.69 117 TYR A C 1
ATOM 837 O O . TYR A 1 117 ? -10.760 2.284 -3.952 1.00 84.69 117 TYR A O 1
ATOM 845 N N . LYS A 1 118 ? -12.877 2.962 -3.612 1.00 86.44 118 LYS A N 1
ATOM 846 C CA . LYS A 1 118 ? -13.511 1.630 -3.685 1.00 86.44 118 LYS A CA 1
ATOM 847 C C . LYS A 1 118 ? -12.819 0.545 -2.838 1.00 86.44 118 LYS A C 1
ATOM 849 O O . LYS A 1 118 ? -12.745 -0.611 -3.242 1.00 86.44 118 LYS A O 1
ATOM 854 N N . GLY A 1 119 ? -12.352 0.911 -1.645 1.00 87.19 119 GLY A N 1
ATOM 855 C CA . GLY A 1 119 ? -11.670 -0.026 -0.747 1.00 87.19 119 GLY A CA 1
ATOM 856 C C . GLY A 1 119 ? -10.171 -0.166 -1.002 1.00 87.19 119 GLY A C 1
ATOM 857 O O . GLY A 1 119 ? -9.536 -1.002 -0.372 1.00 87.19 119 GLY A O 1
ATOM 858 N N . GLU A 1 120 ? -9.598 0.615 -1.914 1.00 91.88 120 GLU A N 1
ATOM 859 C CA . GLU A 1 120 ? -8.202 0.495 -2.323 1.00 91.88 120 GLU A CA 1
ATOM 860 C C . GLU A 1 120 ? -7.422 1.763 -1.988 1.00 91.88 120 GLU A C 1
ATOM 862 O O . GLU A 1 120 ? -7.873 2.886 -2.234 1.00 91.88 120 GLU A O 1
ATOM 867 N N . PHE A 1 121 ? -6.220 1.575 -1.450 1.00 92.00 121 PHE A N 1
ATOM 868 C CA . PHE A 1 121 ? -5.248 2.638 -1.250 1.00 92.00 121 PHE A CA 1
ATOM 869 C C . PHE A 1 121 ? -4.434 2.798 -2.533 1.00 92.00 121 PHE A C 1
ATOM 871 O O . PHE A 1 121 ? -3.703 1.892 -2.933 1.00 92.00 121 PHE A O 1
ATOM 878 N N . GLY A 1 122 ? -4.579 3.943 -3.189 1.00 92.00 122 GLY A N 1
ATOM 879 C CA . GLY A 1 122 ? -3.851 4.302 -4.397 1.00 92.00 122 GLY A CA 1
ATOM 880 C C . GLY A 1 122 ? -2.586 5.094 -4.094 1.00 92.00 122 GLY A C 1
ATOM 881 O O . GLY A 1 122 ? -2.589 5.999 -3.258 1.00 92.00 122 GLY A O 1
ATOM 882 N N . PHE A 1 123 ? -1.515 4.769 -4.811 1.00 91.50 123 PHE A N 1
ATOM 883 C CA . PHE A 1 123 ? -0.196 5.383 -4.687 1.00 91.50 123 PHE A CA 1
ATOM 884 C C . PHE A 1 123 ? 0.274 5.835 -6.062 1.00 91.50 123 PHE A C 1
ATOM 886 O O . PHE A 1 123 ? 0.326 5.032 -6.993 1.00 91.50 123 PHE A O 1
ATOM 893 N N . PHE A 1 124 ? 0.649 7.103 -6.196 1.00 88.38 124 PHE A N 1
ATOM 894 C CA . PHE A 1 124 ? 1.324 7.583 -7.397 1.00 88.38 124 PHE A CA 1
ATOM 895 C C . PHE A 1 124 ? 2.824 7.289 -7.309 1.00 88.38 124 PHE A C 1
ATOM 897 O O . PHE A 1 124 ? 3.470 7.668 -6.334 1.00 88.38 124 PHE A O 1
ATOM 904 N N . LEU A 1 125 ? 3.378 6.621 -8.323 1.00 85.88 125 LEU A N 1
ATOM 905 C CA . LEU A 1 125 ? 4.782 6.200 -8.337 1.00 85.88 125 LEU A CA 1
ATOM 906 C C . LEU A 1 125 ? 5.661 7.061 -9.258 1.00 85.88 125 LEU A C 1
ATOM 908 O O . LEU A 1 125 ? 6.882 7.001 -9.156 1.00 85.88 125 LEU A O 1
ATOM 912 N N . GLY A 1 126 ? 5.070 7.861 -10.149 1.00 80.06 126 GLY A N 1
ATOM 913 C CA . GLY A 1 126 ? 5.802 8.622 -11.168 1.00 80.06 126 GLY A CA 1
ATOM 914 C C . GLY A 1 126 ? 5.748 7.986 -12.561 1.00 80.06 126 GLY A C 1
ATOM 915 O O . GLY A 1 126 ? 5.291 6.858 -12.740 1.00 80.06 126 GLY A O 1
ATOM 916 N N . LYS A 1 127 ? 6.160 8.740 -13.589 1.00 72.25 127 LYS A N 1
ATOM 917 C CA . LYS A 1 127 ? 6.168 8.275 -14.987 1.00 72.25 127 LYS A CA 1
ATOM 918 C C . LYS A 1 127 ? 7.411 7.412 -15.251 1.00 72.25 127 LYS A C 1
ATOM 920 O O . LYS A 1 127 ? 8.495 7.783 -14.824 1.00 72.25 127 LYS A O 1
ATOM 925 N N . SER A 1 128 ? 7.247 6.324 -16.012 1.00 66.31 128 SER A N 1
ATOM 926 C CA . SER A 1 128 ? 8.338 5.445 -16.484 1.00 66.31 128 SER A CA 1
ATOM 927 C C . SER A 1 128 ? 8.983 4.558 -15.415 1.00 66.31 128 SER A C 1
ATOM 929 O O . SER A 1 128 ? 10.202 4.458 -15.317 1.00 66.31 128 SER A O 1
ATOM 931 N N . ASN A 1 129 ? 8.147 3.853 -14.658 1.00 64.44 129 ASN A N 1
ATOM 932 C CA . ASN A 1 129 ? 8.572 2.951 -13.596 1.00 64.44 129 ASN A CA 1
ATOM 933 C C . ASN A 1 129 ? 8.476 1.482 -14.040 1.00 64.44 129 ASN A C 1
ATOM 935 O O . ASN A 1 129 ? 7.429 0.857 -13.851 1.00 64.44 129 ASN A O 1
ATOM 939 N N . PRO A 1 130 ? 9.523 0.903 -14.657 1.00 56.12 130 PRO A N 1
ATOM 940 C CA . PRO A 1 130 ? 9.476 -0.484 -15.102 1.00 56.12 130 PRO A CA 1
ATOM 941 C C . PRO A 1 130 ? 9.455 -1.401 -13.873 1.00 56.12 130 PRO A C 1
ATOM 943 O O . PRO A 1 130 ? 10.318 -1.285 -13.016 1.00 56.12 130 PRO A O 1
ATOM 946 N N . ARG A 1 131 ? 8.426 -2.255 -13.766 1.00 63.59 131 ARG A N 1
ATOM 947 C CA . ARG A 1 131 ? 8.260 -3.350 -12.780 1.00 63.59 131 ARG A CA 1
ATOM 948 C C . ARG A 1 131 ? 8.939 -3.103 -11.431 1.00 63.59 131 ARG A C 1
ATOM 950 O O . ARG A 1 131 ? 9.975 -3.677 -11.115 1.00 63.59 131 ARG A O 1
ATOM 957 N N . ARG A 1 132 ? 8.297 -2.256 -10.635 1.00 71.94 132 ARG A N 1
ATOM 958 C CA . ARG A 1 132 ? 8.825 -1.813 -9.352 1.00 71.94 132 ARG A CA 1
ATOM 959 C C . ARG A 1 132 ? 8.332 -2.706 -8.237 1.00 71.94 132 ARG A C 1
ATOM 961 O O . ARG A 1 132 ? 7.119 -2.779 -8.034 1.00 71.94 132 ARG A O 1
ATOM 968 N N . CYS A 1 133 ? 9.238 -3.432 -7.585 1.00 88.06 133 CYS A N 1
ATOM 969 C CA . CYS A 1 133 ? 8.868 -4.309 -6.485 1.00 88.06 133 CYS A CA 1
ATOM 970 C C . CYS A 1 133 ? 8.083 -3.521 -5.435 1.00 88.06 133 CYS A C 1
ATOM 972 O O . CYS A 1 133 ? 8.516 -2.442 -5.025 1.00 88.06 133 CYS A O 1
ATOM 974 N N . LEU A 1 134 ? 6.930 -4.051 -5.030 1.00 91.56 134 LEU A N 1
ATOM 975 C CA . LEU A 1 134 ? 6.064 -3.439 -4.033 1.00 91.56 134 LEU A CA 1
ATOM 976 C C . LEU A 1 134 ? 6.056 -4.323 -2.795 1.00 91.56 134 LEU A C 1
ATOM 978 O O . LEU A 1 134 ? 5.791 -5.521 -2.891 1.00 91.56 134 LEU A O 1
ATOM 982 N N . VAL A 1 135 ? 6.298 -3.719 -1.640 1.00 92.56 135 VAL A N 1
ATOM 983 C CA . VAL A 1 135 ? 6.172 -4.382 -0.342 1.00 92.56 135 VAL A CA 1
ATOM 984 C C . VAL A 1 135 ? 5.347 -3.515 0.591 1.00 92.56 135 VAL A C 1
ATOM 986 O O . VAL A 1 135 ? 5.400 -2.286 0.529 1.00 92.56 135 VAL A O 1
ATOM 989 N N . VAL A 1 136 ? 4.578 -4.140 1.473 1.00 92.62 136 VAL A N 1
ATOM 990 C CA . VAL A 1 136 ? 3.912 -3.412 2.554 1.00 92.62 136 VAL A CA 1
ATOM 991 C C . VAL A 1 136 ? 4.959 -3.112 3.618 1.00 92.62 136 VAL A C 1
ATOM 993 O O . VAL A 1 136 ? 5.576 -4.031 4.149 1.00 92.62 136 VAL A O 1
ATOM 996 N N . ARG A 1 137 ? 5.181 -1.828 3.910 1.00 91.62 137 ARG A N 1
ATOM 997 C CA . ARG A 1 137 ? 6.121 -1.393 4.954 1.00 91.62 137 ARG A CA 1
ATOM 998 C C . ARG A 1 137 ? 5.431 -1.207 6.288 1.00 91.62 137 ARG A C 1
ATOM 1000 O O . ARG A 1 137 ? 5.974 -1.569 7.322 1.00 91.62 137 ARG A O 1
ATOM 1007 N N . GLU A 1 138 ? 4.250 -0.611 6.250 1.00 91.81 138 GLU A N 1
ATOM 1008 C CA . GLU A 1 138 ? 3.510 -0.273 7.452 1.00 91.81 138 GLU A CA 1
ATOM 1009 C C . GLU A 1 138 ? 2.023 -0.196 7.130 1.00 91.81 138 GLU A C 1
ATOM 1011 O O . GLU A 1 138 ? 1.618 0.348 6.097 1.00 91.81 138 GLU A O 1
ATOM 1016 N N . ILE A 1 139 ? 1.216 -0.721 8.044 1.00 92.12 139 ILE A N 1
ATOM 1017 C CA . ILE A 1 139 ? -0.227 -0.531 8.070 1.00 92.12 139 ILE A CA 1
ATOM 1018 C C . ILE A 1 139 ? -0.522 0.181 9.382 1.00 92.12 139 ILE A C 1
ATOM 1020 O O . ILE A 1 139 ? -0.187 -0.331 10.447 1.00 92.12 139 ILE A O 1
ATOM 1024 N N . LEU A 1 140 ? -1.134 1.358 9.314 1.00 92.06 140 LEU A N 1
ATOM 1025 C CA . LEU A 1 140 ? -1.618 2.059 10.496 1.00 92.06 140 LEU A CA 1
ATOM 1026 C C . LEU A 1 140 ? -3.131 1.928 10.559 1.00 92.06 140 LEU A C 1
ATOM 1028 O O . LEU A 1 140 ? -3.823 2.174 9.570 1.00 92.06 140 LEU A O 1
ATOM 1032 N N . GLY A 1 141 ? -3.650 1.576 11.726 1.00 91.56 141 GLY A N 1
ATOM 1033 C CA . GLY A 1 141 ? -5.079 1.394 11.934 1.00 91.56 141 GLY A CA 1
ATOM 1034 C C . GLY A 1 141 ? -5.438 1.280 13.405 1.00 91.56 141 GLY A C 1
ATOM 1035 O O . GLY A 1 141 ? -4.612 1.541 14.277 1.00 91.56 141 GLY A O 1
ATOM 1036 N N . ALA A 1 142 ? -6.675 0.892 13.674 1.00 90.62 142 ALA A N 1
ATOM 1037 C CA . ALA A 1 142 ? -7.133 0.528 15.008 1.00 90.62 142 ALA A CA 1
ATOM 1038 C C . ALA A 1 142 ? -8.018 -0.715 14.930 1.00 90.62 142 ALA A C 1
ATOM 1040 O O . ALA A 1 142 ? -8.617 -0.977 13.884 1.00 90.62 142 ALA A O 1
ATOM 1041 N N . ILE A 1 143 ? -8.058 -1.459 16.033 1.00 84.25 143 ILE A N 1
ATOM 1042 C CA . ILE A 1 143 ? -8.965 -2.587 16.264 1.00 84.25 143 ILE A CA 1
ATOM 1043 C C . ILE A 1 143 ? -10.188 -2.052 17.008 1.00 84.25 143 ILE A C 1
ATOM 1045 O O . ILE A 1 143 ? -9.961 -1.247 17.941 1.00 84.25 143 ILE A O 1
#

Radius of gyration: 29.13 Å; chains: 1; bounding box: 34×68×86 Å